Protein AF-A0A1G4WQ61-F1 (afdb_monomer)

Radius of gyration: 17.66 Å; Cα contacts (8 Å, |Δi|>4): 29; chains: 1; bounding box: 34×35×48 Å

pLDDT: mean 81.28, std 18.5, range [42.22, 97.94]

Structure (mmCIF, N/CA/C/O backbone):
data_AF-A0A1G4WQ61-F1
#
_entry.id   AF-A0A1G4WQ61-F1
#
loop_
_atom_site.group_PDB
_atom_site.id
_atom_site.type_symbol
_atom_site.label_atom_id
_atom_site.label_alt_id
_atom_site.label_comp_id
_atom_site.label_asym_id
_atom_site.label_entity_id
_atom_site.label_seq_id
_atom_site.pdbx_PDB_ins_code
_atom_site.Cartn_x
_atom_site.Cartn_y
_atom_site.Cartn_z
_atom_site.occupancy
_atom_site.B_iso_or_equiv
_atom_site.auth_seq_id
_atom_site.auth_comp_id
_atom_site.auth_asym_id
_atom_site.auth_atom_id
_atom_site.pdbx_PDB_model_num
ATOM 1 N N . MET A 1 1 ? 23.082 11.207 3.795 1.00 42.22 1 MET A N 1
ATOM 2 C CA . MET A 1 1 ? 21.941 10.370 4.203 1.00 42.22 1 MET A CA 1
ATOM 3 C C . MET A 1 1 ? 21.434 9.751 2.919 1.00 42.22 1 MET A C 1
ATOM 5 O O . MET A 1 1 ? 20.876 10.468 2.102 1.00 42.22 1 MET A O 1
ATOM 9 N N . SER A 1 2 ? 21.830 8.515 2.635 1.00 51.53 2 SER A N 1
ATOM 10 C CA . SER A 1 2 ? 21.407 7.829 1.416 1.00 51.53 2 SER A CA 1
ATOM 11 C C . SER A 1 2 ? 20.002 7.316 1.693 1.00 51.53 2 SER A C 1
ATOM 13 O O . SER A 1 2 ? 19.865 6.248 2.278 1.00 51.53 2 SER A O 1
ATOM 15 N N . ASP A 1 3 ? 18.982 8.124 1.406 1.00 51.78 3 ASP A N 1
ATOM 16 C CA . ASP A 1 3 ? 17.607 7.627 1.389 1.00 51.78 3 ASP A CA 1
ATOM 17 C C . ASP A 1 3 ? 17.576 6.485 0.374 1.00 51.78 3 ASP A C 1
ATOM 19 O O . ASP A 1 3 ? 17.820 6.695 -0.819 1.00 51.78 3 ASP A O 1
ATOM 23 N N . GLU A 1 4 ? 17.411 5.254 0.859 1.00 71.69 4 GLU A N 1
ATOM 24 C CA . GLU A 1 4 ? 17.271 4.110 -0.026 1.00 71.69 4 GLU A CA 1
ATOM 25 C C . GLU A 1 4 ? 16.033 4.378 -0.889 1.00 71.69 4 GLU A C 1
ATOM 27 O O . GLU A 1 4 ? 14.972 4.688 -0.355 1.00 71.69 4 GLU A O 1
ATOM 32 N N . PRO A 1 5 ? 16.104 4.277 -2.224 1.00 74.88 5 PRO A N 1
ATOM 33 C CA . PRO A 1 5 ? 14.979 4.633 -3.095 1.00 74.88 5 PRO A CA 1
ATOM 34 C C . PRO A 1 5 ? 13.680 3.886 -2.733 1.00 74.88 5 PRO A C 1
ATOM 36 O O . PRO A 1 5 ? 12.581 4.371 -3.001 1.00 74.88 5 PRO A O 1
ATOM 39 N N . LEU A 1 6 ? 13.803 2.733 -2.067 1.00 78.94 6 LEU A N 1
ATOM 40 C CA . LEU A 1 6 ? 12.686 1.968 -1.532 1.00 78.94 6 LEU A CA 1
ATOM 41 C C . LEU A 1 6 ? 12.014 2.626 -0.311 1.00 78.94 6 LEU A C 1
ATOM 43 O O . LEU A 1 6 ? 10.790 2.569 -0.224 1.00 78.94 6 LEU A O 1
ATOM 47 N N . SER A 1 7 ? 12.755 3.268 0.604 1.00 85.81 7 SER A N 1
ATOM 48 C CA . SER A 1 7 ? 12.156 3.977 1.751 1.00 85.81 7 SER A CA 1
ATOM 49 C C . SER A 1 7 ? 11.321 5.161 1.283 1.00 85.81 7 SER A C 1
ATOM 51 O O . SER A 1 7 ? 10.163 5.292 1.677 1.00 85.81 7 SER A O 1
ATOM 53 N N . ALA A 1 8 ? 11.858 5.949 0.350 1.00 88.62 8 ALA A N 1
ATOM 54 C CA . ALA A 1 8 ? 11.142 7.073 -0.242 1.00 88.62 8 ALA A CA 1
ATOM 55 C C . ALA A 1 8 ? 9.852 6.626 -0.960 1.00 88.62 8 ALA A C 1
ATOM 57 O O . ALA A 1 8 ? 8.803 7.253 -0.807 1.00 88.62 8 ALA A O 1
ATOM 58 N N . LEU A 1 9 ? 9.896 5.512 -1.704 1.00 90.50 9 LEU A N 1
ATOM 59 C CA . LEU A 1 9 ? 8.714 4.950 -2.364 1.00 90.50 9 LEU A CA 1
ATOM 60 C C . LEU A 1 9 ? 7.648 4.505 -1.354 1.00 90.50 9 LEU A C 1
ATOM 62 O O . LEU A 1 9 ? 6.462 4.775 -1.548 1.00 90.50 9 LEU A O 1
ATOM 66 N N . VAL A 1 10 ? 8.063 3.846 -0.270 1.00 95.25 10 VAL A N 1
ATOM 67 C CA . VAL A 1 10 ? 7.159 3.440 0.810 1.00 95.25 10 VAL A CA 1
ATOM 68 C C . VAL A 1 10 ? 6.447 4.658 1.397 1.00 95.25 10 VAL A C 1
ATOM 70 O O . VAL A 1 10 ? 5.227 4.622 1.542 1.00 95.25 10 VAL A O 1
ATOM 73 N N . ASP A 1 11 ? 7.158 5.747 1.682 1.00 95.06 11 ASP A N 1
ATOM 74 C CA . ASP A 1 11 ? 6.559 6.939 2.290 1.00 95.06 11 ASP A CA 1
ATOM 75 C C . ASP A 1 11 ? 5.575 7.660 1.359 1.00 95.06 11 ASP A C 1
ATOM 77 O O . ASP A 1 11 ? 4.503 8.087 1.801 1.00 95.06 11 ASP A O 1
ATOM 81 N N . ILE A 1 12 ? 5.868 7.714 0.055 1.00 95.12 12 ILE A N 1
ATOM 82 C CA . ILE A 1 12 ? 4.926 8.227 -0.952 1.00 95.12 12 ILE A CA 1
ATOM 83 C C . ILE A 1 12 ? 3.636 7.396 -0.948 1.00 95.12 12 ILE A C 1
ATOM 85 O O . ILE A 1 12 ? 2.534 7.950 -0.913 1.00 95.12 12 ILE A O 1
ATOM 89 N N . ILE A 1 13 ? 3.753 6.064 -0.944 1.00 95.62 13 ILE A N 1
ATOM 90 C CA . ILE A 1 13 ? 2.582 5.181 -0.942 1.00 95.62 13 ILE A CA 1
ATOM 91 C C . ILE A 1 13 ? 1.814 5.301 0.375 1.00 95.62 13 ILE A C 1
ATOM 93 O O . ILE A 1 13 ? 0.586 5.362 0.338 1.00 95.62 13 ILE A O 1
ATOM 97 N N . LYS A 1 14 ? 2.495 5.399 1.527 1.00 97.25 14 LYS A N 1
ATOM 98 C CA . LYS A 1 14 ? 1.844 5.637 2.827 1.00 97.25 14 LYS A CA 1
ATOM 99 C C . LYS A 1 14 ? 0.948 6.860 2.770 1.00 97.25 14 LYS A C 1
ATOM 101 O O . LYS A 1 14 ? -0.204 6.778 3.186 1.00 97.25 14 LYS A O 1
ATOM 106 N N . PHE A 1 15 ? 1.456 7.971 2.238 1.00 96.56 15 PHE A N 1
ATOM 107 C CA . PHE A 1 15 ? 0.672 9.193 2.096 1.00 96.56 15 PHE A CA 1
ATOM 108 C C . PHE A 1 15 ? -0.556 8.979 1.200 1.00 96.56 15 PHE A C 1
ATOM 110 O O . PHE A 1 15 ? -1.658 9.377 1.572 1.00 96.56 15 PHE A O 1
ATOM 117 N N . ALA A 1 16 ? -0.391 8.286 0.070 1.00 97.06 16 ALA A N 1
ATOM 118 C CA . ALA A 1 16 ? -1.475 8.026 -0.875 1.00 97.06 16 ALA A CA 1
ATOM 119 C C . ALA A 1 16 ? -2.587 7.122 -0.308 1.00 97.06 16 ALA A C 1
ATOM 121 O O . ALA A 1 16 ? -3.767 7.362 -0.565 1.00 97.06 16 ALA A O 1
ATOM 122 N N . VAL A 1 17 ? -2.238 6.087 0.465 1.00 96.62 17 VAL A N 1
ATOM 123 C CA . VAL A 1 17 ? -3.214 5.099 0.968 1.00 96.62 17 VAL A CA 1
ATOM 124 C C . VAL A 1 17 ? -3.772 5.436 2.348 1.00 96.62 17 VAL A C 1
ATOM 126 O O . VAL A 1 17 ? -4.786 4.858 2.739 1.00 96.62 17 VAL A O 1
ATOM 129 N N . ALA A 1 18 ? -3.149 6.359 3.090 1.00 97.12 18 ALA A N 1
ATOM 130 C CA . ALA A 1 18 ? -3.491 6.636 4.484 1.00 97.12 18 ALA A CA 1
ATOM 131 C C . ALA A 1 18 ? -4.980 6.938 4.691 1.00 97.12 18 ALA A C 1
ATOM 133 O O . ALA A 1 18 ? -5.604 6.354 5.574 1.00 97.12 18 ALA A O 1
ATOM 134 N N . GLU A 1 19 ? -5.563 7.809 3.868 1.00 97.56 19 GLU A N 1
ATOM 135 C CA . GLU A 1 19 ? -6.977 8.177 3.996 1.00 97.56 19 GLU A CA 1
ATOM 136 C C . GLU A 1 19 ? -7.917 7.017 3.639 1.00 97.56 19 GLU A C 1
ATOM 138 O O . GLU A 1 19 ? -8.905 6.761 4.326 1.00 97.56 19 GLU A O 1
ATOM 143 N N . SER A 1 20 ? -7.574 6.242 2.609 1.00 97.19 20 SER A N 1
ATOM 144 C CA . SER A 1 20 ? -8.367 5.076 2.196 1.00 97.19 20 SER A CA 1
ATOM 145 C C . SER A 1 20 ? -8.364 3.982 3.267 1.00 97.19 20 SER A C 1
ATOM 147 O O . SER A 1 20 ? -9.397 3.396 3.575 1.00 97.19 20 SER A O 1
ATOM 149 N N . VAL A 1 21 ? -7.210 3.727 3.886 1.00 97.31 21 VAL A N 1
ATOM 150 C CA . VAL A 1 21 ? -7.095 2.729 4.956 1.00 97.31 21 VAL A CA 1
ATOM 151 C C . VAL A 1 21 ? -7.821 3.203 6.216 1.00 97.31 21 VAL A C 1
ATOM 153 O O . VAL A 1 21 ? -8.542 2.416 6.824 1.00 97.31 21 VAL A O 1
ATOM 156 N N . ARG A 1 22 ? -7.695 4.483 6.593 1.00 97.38 22 ARG A N 1
ATOM 157 C CA . ARG A 1 22 ? -8.391 5.042 7.766 1.00 97.38 22 ARG A CA 1
ATOM 158 C C . ARG A 1 22 ? -9.905 5.059 7.594 1.00 97.38 22 ARG A C 1
ATOM 160 O O . ARG A 1 22 ? -10.613 4.673 8.518 1.00 97.38 22 ARG A O 1
ATOM 167 N N . SER A 1 23 ? -10.405 5.457 6.424 1.00 97.81 23 SER A N 1
ATOM 168 C CA . SER A 1 23 ? -11.845 5.446 6.126 1.00 97.81 23 SER A CA 1
ATOM 169 C C . SER A 1 23 ? -12.441 4.033 6.128 1.00 97.81 23 SER A C 1
ATOM 171 O O . SER A 1 23 ? -13.602 3.862 6.489 1.00 97.81 23 SER A O 1
ATOM 173 N N . ALA A 1 24 ? -11.634 3.009 5.835 1.00 97.19 24 ALA A N 1
ATOM 174 C CA . ALA A 1 24 ? -12.001 1.602 5.999 1.00 97.19 24 ALA A CA 1
ATOM 175 C C . ALA A 1 24 ? -11.904 1.085 7.455 1.00 97.19 24 ALA A C 1
ATOM 177 O O . ALA A 1 24 ? -12.132 -0.098 7.701 1.00 97.19 24 ALA A O 1
ATOM 178 N N . GLY A 1 25 ? -11.555 1.941 8.424 1.00 97.75 25 GLY A N 1
ATOM 179 C CA . GLY A 1 25 ? -11.370 1.577 9.835 1.00 97.75 25 GLY A CA 1
ATOM 180 C C . GLY A 1 25 ? -9.999 0.976 10.168 1.00 97.75 25 GLY A C 1
ATOM 181 O O . GLY A 1 25 ? -9.810 0.443 11.260 1.00 97.75 25 GLY A O 1
ATOM 182 N N . GLY A 1 26 ? -9.041 1.040 9.241 1.00 96.44 26 GLY A N 1
ATOM 183 C CA . GLY A 1 26 ? -7.684 0.533 9.418 1.00 96.44 26 GLY A CA 1
ATOM 184 C C . GLY A 1 26 ? -6.808 1.424 10.302 1.00 96.44 26 GLY A C 1
ATOM 185 O O . GLY A 1 26 ? -6.987 2.640 10.401 1.00 96.44 26 GLY A O 1
ATOM 186 N N . SER A 1 27 ? -5.821 0.803 10.943 1.00 97.88 27 SER A N 1
ATOM 187 C CA . SER A 1 27 ? -4.870 1.463 11.838 1.00 97.88 27 SER A CA 1
ATOM 188 C C . SER A 1 27 ? -3.622 1.966 11.102 1.00 97.88 27 SER A C 1
ATOM 190 O O . SER A 1 27 ? -3.355 1.603 9.955 1.00 97.88 27 SER A O 1
ATOM 192 N N . GLN A 1 28 ? -2.779 2.745 11.789 1.00 97.19 28 GLN A N 1
ATOM 193 C CA . GLN A 1 28 ? -1.471 3.153 11.254 1.00 97.19 28 GLN A CA 1
ATOM 194 C C . GLN A 1 28 ? -0.596 1.945 10.869 1.00 97.19 28 GLN A C 1
ATOM 196 O O . GLN A 1 28 ? 0.105 1.982 9.862 1.00 97.19 28 GLN A O 1
ATOM 201 N N . ARG A 1 29 ? -0.703 0.839 11.616 1.00 97.56 29 ARG A N 1
ATOM 202 C CA . ARG A 1 29 ? -0.002 -0.415 11.309 1.00 97.56 29 ARG A CA 1
ATOM 203 C C . ARG A 1 29 ? -0.451 -1.014 9.975 1.00 97.56 29 ARG A C 1
ATOM 205 O O . ARG A 1 29 ? 0.353 -1.642 9.289 1.00 97.56 29 ARG A O 1
ATOM 212 N N . ASP A 1 30 ? -1.719 -0.846 9.617 1.00 97.94 30 ASP A N 1
ATOM 213 C CA . ASP A 1 30 ? -2.266 -1.354 8.358 1.00 97.94 30 ASP A CA 1
ATOM 214 C C . ASP A 1 30 ? -1.815 -0.485 7.181 1.00 97.94 30 ASP A C 1
ATOM 216 O O . ASP A 1 30 ? -1.424 -1.025 6.149 1.00 97.94 30 ASP A O 1
ATOM 220 N N . ILE A 1 31 ? -1.742 0.838 7.376 1.00 97.94 31 ILE A N 1
ATOM 221 C CA . ILE A 1 31 ? -1.142 1.773 6.410 1.00 97.94 31 ILE A CA 1
ATOM 222 C C . ILE A 1 31 ? 0.303 1.366 6.101 1.00 97.94 31 ILE A C 1
A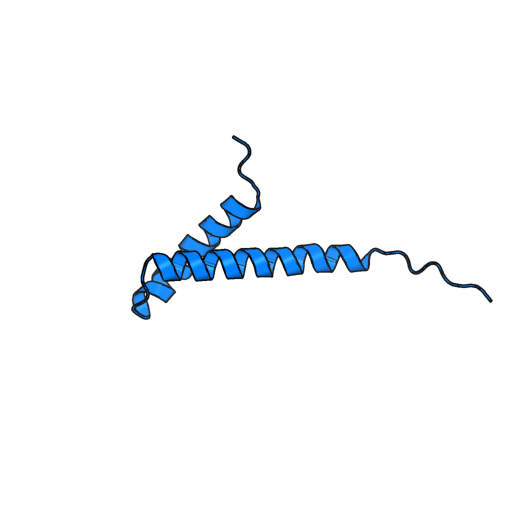TOM 224 O O . ILE A 1 31 ? 0.667 1.223 4.933 1.00 97.94 31 ILE A O 1
ATOM 228 N N . ASP A 1 32 ? 1.113 1.123 7.136 1.00 96.75 32 ASP A N 1
ATOM 229 C CA . ASP A 1 32 ? 2.517 0.741 6.964 1.00 96.75 32 ASP A CA 1
ATOM 230 C C . ASP A 1 32 ? 2.663 -0.588 6.208 1.00 96.75 32 ASP A C 1
ATOM 232 O O . ASP A 1 32 ? 3.482 -0.701 5.296 1.00 96.75 32 ASP A O 1
ATOM 236 N N . ARG A 1 33 ? 1.845 -1.593 6.542 1.00 97.12 33 ARG A N 1
ATOM 237 C CA . ARG A 1 33 ? 1.869 -2.907 5.877 1.00 97.12 33 ARG A CA 1
ATOM 238 C C . ARG A 1 33 ? 1.488 -2.824 4.406 1.00 97.12 33 ARG A C 1
ATOM 240 O O . ARG A 1 33 ? 2.174 -3.415 3.575 1.00 97.12 33 ARG A O 1
ATOM 247 N N . VAL A 1 34 ? 0.410 -2.106 4.093 1.00 96.38 34 VAL A N 1
ATOM 248 C CA . VAL A 1 34 ? -0.052 -1.922 2.711 1.00 96.38 34 VAL A CA 1
ATOM 249 C C . VAL A 1 34 ? 1.011 -1.191 1.898 1.00 96.38 34 VAL A C 1
ATOM 251 O O . VAL A 1 34 ? 1.348 -1.639 0.805 1.00 96.38 34 VAL A O 1
ATOM 254 N N . ALA A 1 35 ? 1.589 -0.118 2.441 1.00 96.56 35 ALA A N 1
ATOM 255 C CA . ALA A 1 35 ? 2.599 0.658 1.735 1.00 96.56 35 ALA A CA 1
ATOM 256 C C . ALA A 1 35 ? 3.882 -0.136 1.460 1.00 96.56 35 ALA A C 1
ATOM 258 O O . ALA A 1 35 ? 4.395 -0.091 0.345 1.00 96.56 35 ALA A O 1
ATOM 259 N N . VAL A 1 36 ? 4.370 -0.913 2.434 1.00 95.06 36 VAL A N 1
ATOM 260 C CA . VAL A 1 36 ? 5.542 -1.785 2.246 1.00 95.06 36 VAL A CA 1
ATOM 261 C C . VAL A 1 36 ? 5.270 -2.860 1.195 1.00 95.06 36 VAL A C 1
ATOM 263 O O . VAL A 1 36 ? 6.088 -3.056 0.298 1.00 95.06 36 VAL A O 1
ATOM 266 N N . ALA A 1 37 ? 4.116 -3.530 1.264 1.00 95.06 37 ALA A N 1
ATOM 267 C CA . ALA A 1 37 ? 3.754 -4.560 0.294 1.00 95.06 37 ALA A CA 1
ATOM 268 C C . ALA A 1 37 ? 3.624 -3.991 -1.130 1.00 95.06 37 ALA A C 1
ATOM 270 O O . ALA A 1 37 ? 4.140 -4.578 -2.079 1.00 95.06 37 ALA A O 1
ATOM 271 N N . ALA A 1 38 ? 2.983 -2.830 -1.278 1.00 93.38 38 ALA A N 1
ATOM 272 C CA . ALA A 1 38 ? 2.815 -2.164 -2.565 1.00 93.38 38 ALA A CA 1
ATOM 273 C C . ALA A 1 38 ? 4.144 -1.645 -3.137 1.00 93.38 38 ALA A C 1
ATOM 275 O O . ALA A 1 38 ? 4.407 -1.842 -4.321 1.00 93.38 38 ALA A O 1
ATOM 276 N N . ALA A 1 39 ? 5.007 -1.043 -2.310 1.00 92.00 39 ALA A N 1
ATOM 277 C CA . ALA A 1 39 ? 6.340 -0.608 -2.729 1.00 92.00 39 ALA A CA 1
ATOM 27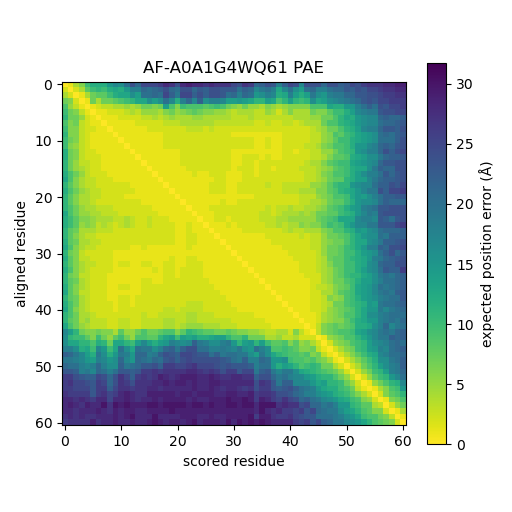8 C C . ALA A 1 39 ? 7.192 -1.792 -3.196 1.00 92.00 39 ALA A C 1
ATOM 280 O O . ALA A 1 39 ? 7.849 -1.716 -4.232 1.00 92.00 39 ALA A O 1
ATOM 281 N N . TYR A 1 40 ? 7.141 -2.907 -2.462 1.00 89.69 40 TYR A N 1
ATOM 282 C CA . TYR A 1 40 ? 7.845 -4.124 -2.842 1.00 89.69 40 TYR A CA 1
ATOM 283 C C . TYR A 1 40 ? 7.308 -4.701 -4.154 1.00 89.69 40 TYR A C 1
ATOM 285 O O . TYR A 1 40 ? 8.096 -5.006 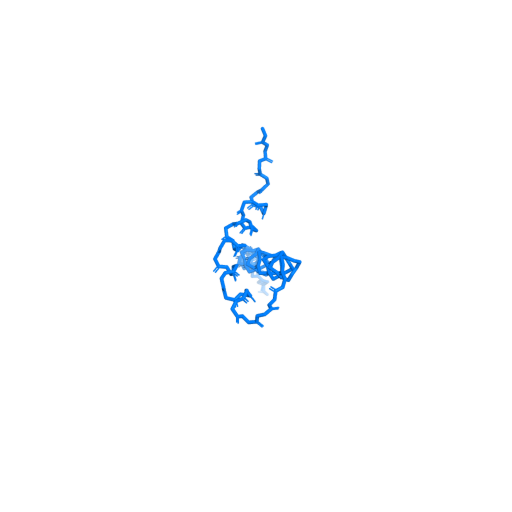-5.041 1.00 89.69 40 TYR A O 1
ATOM 293 N N . ALA A 1 41 ? 5.985 -4.778 -4.333 1.00 90.31 41 ALA A N 1
ATOM 294 C CA . ALA A 1 41 ? 5.381 -5.239 -5.583 1.00 90.31 41 ALA A CA 1
ATOM 295 C C . ALA A 1 41 ? 5.754 -4.343 -6.778 1.00 90.31 41 ALA A C 1
ATOM 297 O O . ALA A 1 41 ? 6.144 -4.849 -7.831 1.00 90.31 41 ALA A O 1
ATOM 298 N N . ALA A 1 42 ? 5.707 -3.019 -6.603 1.00 87.75 42 ALA A N 1
ATOM 299 C CA . ALA A 1 42 ? 6.153 -2.060 -7.611 1.00 87.75 42 ALA A CA 1
ATOM 300 C C . ALA A 1 42 ? 7.635 -2.257 -7.957 1.00 87.75 42 ALA A C 1
ATOM 302 O O . ALA A 1 42 ? 8.009 -2.216 -9.131 1.00 87.75 42 ALA A O 1
ATOM 303 N N . TRP A 1 43 ? 8.473 -2.541 -6.957 1.00 85.31 43 TRP A N 1
ATOM 304 C CA . TRP A 1 43 ? 9.881 -2.819 -7.198 1.00 85.31 43 TRP A CA 1
ATOM 305 C C . TRP A 1 43 ? 10.106 -4.164 -7.905 1.00 85.31 43 TRP A C 1
ATOM 307 O O . TRP A 1 43 ? 10.901 -4.262 -8.842 1.00 85.31 43 TRP A O 1
ATOM 317 N N . CYS A 1 44 ? 9.353 -5.201 -7.538 1.00 85.50 44 CYS A N 1
ATOM 318 C CA . CYS A 1 44 ? 9.358 -6.482 -8.239 1.00 85.50 44 CYS A CA 1
ATOM 319 C C . CYS A 1 44 ? 8.967 -6.325 -9.715 1.00 85.50 44 CYS A C 1
ATOM 321 O O . CYS A 1 44 ? 9.593 -6.940 -10.571 1.00 85.50 44 CYS A O 1
ATOM 323 N N . TRP A 1 45 ? 7.997 -5.469 -10.045 1.00 80.62 45 TRP A N 1
ATOM 324 C CA . TRP A 1 45 ? 7.670 -5.179 -11.445 1.00 80.62 45 TRP A CA 1
ATOM 325 C C . TRP A 1 45 ? 8.760 -4.384 -12.166 1.00 80.62 45 TRP A C 1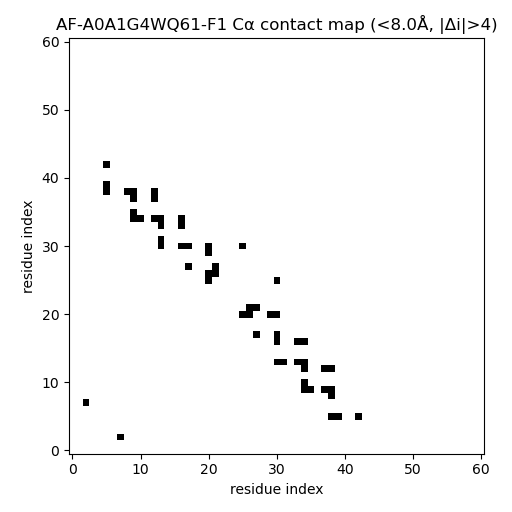
ATOM 327 O O . TRP A 1 45 ? 9.111 -4.726 -13.294 1.00 80.62 45 TRP A O 1
ATOM 337 N N . GLY A 1 46 ? 9.341 -3.371 -11.518 1.00 71.38 46 GLY A N 1
ATOM 338 C CA . GLY A 1 46 ? 10.456 -2.610 -12.092 1.00 71.38 46 GLY A CA 1
ATOM 339 C C . GLY A 1 46 ? 11.691 -3.474 -12.370 1.00 71.38 46 GLY A C 1
ATOM 340 O O . GLY A 1 46 ? 12.356 -3.303 -13.388 1.00 71.38 46 GLY A O 1
ATOM 341 N N . SER A 1 47 ? 11.971 -4.443 -11.498 1.00 62.25 47 SER A N 1
ATOM 342 C CA . SER A 1 47 ? 13.064 -5.405 -11.677 1.00 62.25 47 SER A CA 1
ATOM 343 C C . SER A 1 47 ? 12.729 -6.509 -12.683 1.00 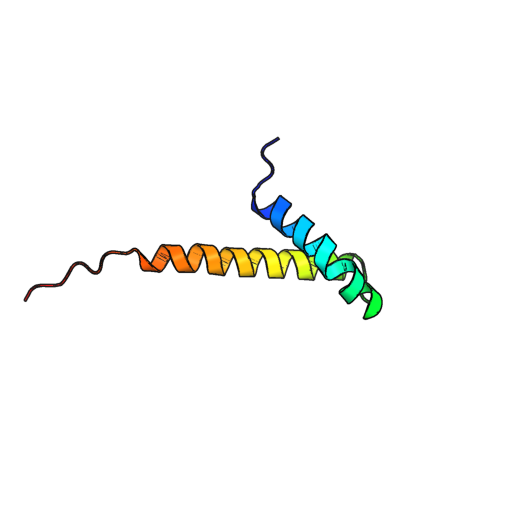62.25 47 SER A C 1
ATOM 345 O O . SER A 1 47 ? 13.607 -6.893 -13.449 1.00 62.25 47 SER A O 1
ATOM 347 N N . ALA A 1 48 ? 11.476 -6.970 -12.768 1.00 58.38 48 ALA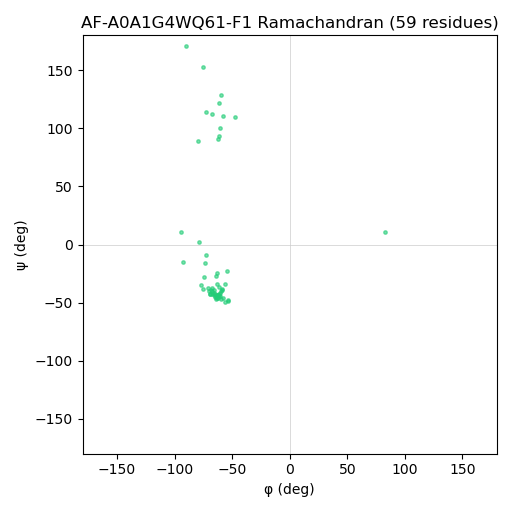 A N 1
ATOM 348 C CA . ALA A 1 48 ? 11.040 -7.929 -13.788 1.00 58.38 48 ALA A CA 1
ATOM 349 C C . ALA A 1 48 ? 11.258 -7.404 -15.219 1.00 58.38 48 ALA A C 1
ATOM 351 O O . ALA A 1 48 ? 11.727 -8.154 -16.071 1.00 58.38 48 ALA A O 1
ATOM 352 N N . ALA A 1 49 ? 11.026 -6.108 -15.462 1.00 53.84 49 ALA A N 1
ATOM 353 C CA . ALA A 1 49 ? 11.303 -5.472 -16.754 1.00 53.84 49 ALA A CA 1
ATOM 354 C C . ALA A 1 49 ? 12.802 -5.478 -17.129 1.00 53.84 49 ALA A C 1
ATOM 356 O O . ALA A 1 49 ? 13.149 -5.452 -18.308 1.00 53.84 49 ALA A O 1
ATOM 357 N N . ALA A 1 50 ? 13.709 -5.559 -16.148 1.00 53.75 50 ALA A N 1
ATOM 358 C CA . ALA A 1 50 ? 15.143 -5.676 -16.408 1.00 53.75 50 ALA A CA 1
ATOM 359 C C . ALA A 1 50 ? 15.546 -7.086 -16.888 1.00 53.75 50 ALA A C 1
ATOM 361 O O . ALA A 1 50 ? 16.503 -7.220 -17.652 1.00 53.75 50 ALA A O 1
ATOM 362 N N . PHE A 1 51 ? 14.804 -8.135 -16.510 1.00 52.81 51 PHE A N 1
ATOM 363 C CA . PHE A 1 51 ? 15.077 -9.516 -16.940 1.00 52.81 51 PHE A CA 1
ATOM 364 C C . PHE A 1 51 ? 14.715 -9.791 -18.408 1.00 52.81 51 PHE A C 1
ATOM 366 O O . PHE A 1 51 ? 15.211 -10.760 -18.980 1.00 52.81 51 PHE A O 1
ATOM 373 N N . GLU A 1 52 ? 13.924 -8.928 -19.051 1.00 52.56 52 GLU A N 1
ATOM 374 C CA . GLU A 1 52 ? 13.590 -9.047 -20.479 1.00 52.56 52 GLU A CA 1
ATOM 375 C C . GLU A 1 52 ? 14.769 -8.696 -21.410 1.00 52.56 52 GLU A C 1
ATOM 377 O O . GLU A 1 52 ? 14.721 -8.957 -22.609 1.00 52.56 52 GLU A O 1
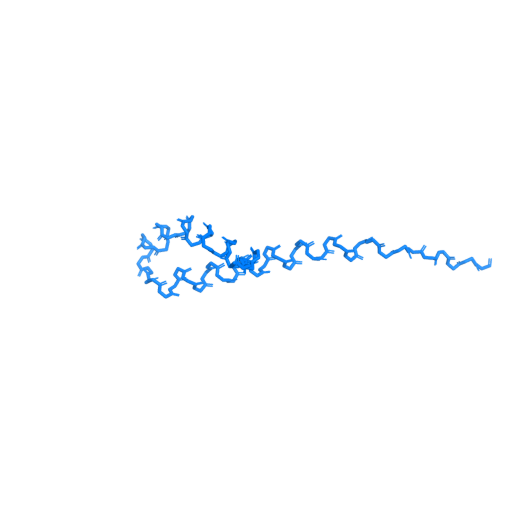ATOM 382 N N . THR A 1 53 ? 15.870 -8.157 -20.868 1.00 51.59 53 THR A N 1
ATOM 383 C CA . THR A 1 53 ? 17.063 -7.771 -21.645 1.00 51.59 53 THR A CA 1
ATOM 384 C C . THR A 1 53 ? 18.164 -8.828 -21.708 1.00 51.59 53 THR A C 1
ATOM 386 O O . THR A 1 53 ? 19.253 -8.531 -22.197 1.00 51.59 53 THR A O 1
ATOM 389 N N . VAL A 1 54 ? 17.924 -10.073 -21.275 1.00 56.28 54 VAL A N 1
ATOM 390 C CA . VAL A 1 54 ? 18.870 -11.158 -21.584 1.00 56.28 54 VAL A CA 1
ATOM 391 C C . VAL A 1 54 ? 18.820 -11.394 -23.099 1.00 56.28 54 VAL A C 1
ATOM 393 O O . VAL A 1 54 ? 17.790 -11.863 -23.593 1.00 56.28 54 VAL A O 1
ATOM 396 N N . PRO A 1 55 ? 19.888 -11.087 -23.865 1.00 49.22 55 PRO A N 1
ATOM 397 C CA . PRO A 1 55 ? 19.876 -11.331 -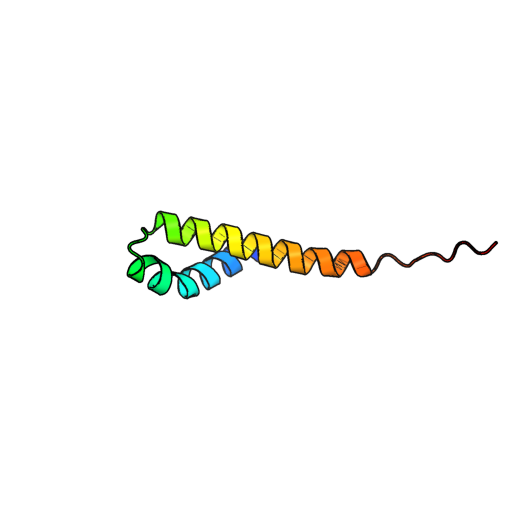25.294 1.00 49.22 55 PRO A CA 1
ATOM 398 C C . PRO A 1 55 ? 19.697 -12.832 -25.498 1.00 49.22 55 PRO A C 1
ATOM 400 O O . PRO A 1 55 ? 20.489 -13.640 -25.006 1.00 49.22 55 PRO A O 1
ATOM 403 N N . GLN A 1 56 ? 18.635 -13.211 -26.206 1.00 59.72 56 GLN A N 1
ATOM 404 C CA . GLN A 1 56 ? 18.482 -14.560 -26.729 1.00 59.72 56 GLN A CA 1
ATOM 405 C C . GLN A 1 56 ? 19.643 -14.769 -27.706 1.00 59.72 56 GLN A C 1
ATOM 407 O O . GLN A 1 56 ? 19.553 -14.396 -28.873 1.00 59.72 56 GLN A O 1
ATOM 412 N N . VAL A 1 57 ? 20.777 -15.290 -27.227 1.00 58.81 57 VAL A N 1
ATOM 413 C CA . VAL A 1 57 ? 21.853 -15.764 -28.097 1.00 58.81 57 VAL A CA 1
ATOM 414 C C . VAL A 1 57 ? 21.231 -16.875 -28.926 1.00 58.81 57 VAL A C 1
ATOM 416 O O . VAL A 1 57 ? 21.013 -17.983 -28.434 1.00 58.81 57 VAL A O 1
ATOM 419 N N 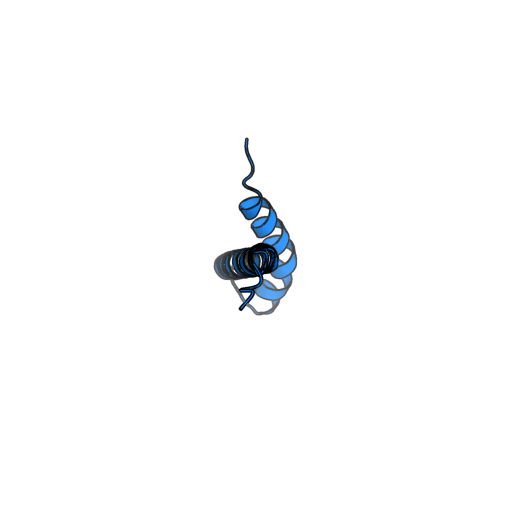. CYS A 1 58 ? 20.865 -16.533 -30.161 1.00 57.41 58 CYS A N 1
ATOM 420 C CA . CYS A 1 58 ? 20.367 -17.456 -31.159 1.00 57.41 58 CYS A CA 1
ATOM 421 C C . CYS A 1 58 ? 21.298 -18.670 -31.182 1.00 57.41 58 CYS A C 1
ATOM 423 O O . CYS A 1 58 ? 22.443 -18.573 -31.623 1.00 57.41 58 CYS A O 1
ATOM 425 N N . ARG A 1 59 ? 20.813 -19.818 -30.694 1.00 57.69 59 ARG A N 1
ATOM 426 C CA . ARG A 1 59 ? 21.405 -21.118 -31.011 1.00 57.69 59 ARG A CA 1
ATOM 427 C C . ARG A 1 59 ? 21.274 -21.288 -32.523 1.00 57.69 59 ARG A C 1
ATOM 429 O O . ARG A 1 59 ? 20.221 -21.700 -32.999 1.00 57.69 59 ARG A O 1
ATOM 436 N N . GLN A 1 60 ? 22.306 -20.906 -33.270 1.00 54.62 60 GLN A N 1
ATOM 437 C CA . GLN A 1 60 ? 22.429 -21.293 -34.669 1.00 54.62 60 GLN A CA 1
ATOM 438 C C . GLN A 1 60 ? 22.801 -22.776 -34.706 1.00 54.62 60 GLN A C 1
ATOM 440 O O . GLN A 1 60 ? 23.842 -23.177 -34.186 1.00 54.62 60 GLN A O 1
ATOM 445 N N . THR A 1 61 ? 21.871 -23.568 -35.233 1.00 57.25 61 THR A N 1
ATOM 446 C CA . THR A 1 61 ? 22.078 -24.927 -35.746 1.00 57.25 61 THR A CA 1
ATOM 447 C C . THR A 1 61 ? 22.934 -24.908 -36.996 1.00 57.25 61 THR A C 1
ATOM 449 O O . THR A 1 61 ? 22.697 -23.988 -37.815 1.00 57.25 61 THR A O 1
#

Mean predicted aligned error: 9.97 Å

Organism: NCBI:txid258505

Secondary structure (DSSP, 8-state):
----HHHHHHHHHHHHHHHHHHHTT--HHHHHHHHHHHHHHHHHHHHHHHHTTS-------

Solvent-accessible surface area (backbone atoms only — not comparable to full-atom values): 3615 Å² total; per-residue (Å²): 132,86,76,50,72,64,59,57,45,21,53,55,39,29,65,71,42,37,61,63,35,44,76,73,71,44,51,75,68,50,30,52,51,52,16,48,54,50,39,49,51,55,48,52,52,60,52,53,64,59,65,72,67,64,76,80,75,77,82,80,128

Sequence (61 aa):
MSDEPLSALVDIIKFAVAESVRSAGGSQRDIDRVAVAAAYAAWCWGSAAAFETVPQVCRQT

Foldseek 3Di:
DPPPVLNVQLVVQLVVCVVVCVVVVHDSVVSSVVSNVVSVVVVVVVVVVVVVPPPPPPPDD